Protein AF-A0A8X6VI13-F1 (afdb_monomer_lite)

InterPro domains:
  IPR036397 Ribonuclease H superfamily [G3DSA:3.30.420.10] (35-131)

Structure (mmCIF, N/CA/C/O backbone):
data_AF-A0A8X6VI13-F1
#
_entry.id   AF-A0A8X6VI13-F1
#
loop_
_atom_site.group_PDB
_atom_site.id
_atom_site.type_symbol
_atom_site.label_atom_id
_atom_site.label_alt_id
_atom_site.label_comp_id
_atom_site.label_asym_id
_atom_site.label_entity_id
_atom_site.label_seq_id
_atom_site.pdbx_PDB_ins_code
_atom_site.Cartn_x
_atom_site.Cartn_y
_atom_site.Cartn_z
_atom_site.occupancy
_atom_site.B_iso_or_equiv
_atom_site.auth_seq_id
_atom_site.auth_comp_id
_atom_site.auth_asym_id
_atom_site.auth_atom_id
_atom_site.pdbx_PDB_model_num
ATOM 1 N N . MET A 1 1 ? -21.522 15.494 9.125 1.00 58.16 1 MET A N 1
ATOM 2 C CA . MET A 1 1 ? -22.439 14.470 9.663 1.00 58.16 1 MET A CA 1
ATOM 3 C C . MET A 1 1 ? -22.492 14.695 11.163 1.00 58.16 1 MET A C 1
ATOM 5 O O . MET A 1 1 ? -21.426 14.778 11.763 1.00 58.16 1 MET A O 1
ATOM 9 N N . SER A 1 2 ? -23.674 14.964 11.710 1.00 63.34 2 SER A N 1
ATOM 10 C CA . SER A 1 2 ? -23.913 15.229 13.134 1.00 63.34 2 SER A CA 1
ATOM 11 C C . SER A 1 2 ? -24.147 13.909 13.883 1.00 63.34 2 SER A C 1
ATOM 13 O O . SER A 1 2 ? -24.653 12.975 13.262 1.00 63.34 2 SER A O 1
ATOM 15 N N . PRO A 1 3 ? -23.850 13.803 15.195 1.00 61.94 3 PRO A N 1
ATOM 16 C CA . PRO A 1 3 ? -24.200 12.627 16.001 1.00 61.94 3 PRO A CA 1
ATOM 17 C C . PRO A 1 3 ? -25.672 12.198 15.876 1.00 61.94 3 PRO A C 1
ATOM 19 O O . PRO A 1 3 ? -25.977 11.013 15.916 1.00 61.94 3 PRO A O 1
ATOM 22 N N . LYS A 1 4 ? -26.581 13.156 15.653 1.00 67.19 4 LYS A N 1
ATOM 23 C CA . LYS A 1 4 ? -28.024 12.921 15.456 1.00 67.19 4 LYS A CA 1
ATOM 24 C C . LYS A 1 4 ? -28.371 12.255 14.117 1.00 67.19 4 LYS A C 1
ATOM 26 O O . LYS A 1 4 ? -29.484 11.766 13.964 1.00 67.19 4 LYS A O 1
ATOM 31 N N . ASP A 1 5 ? -27.437 12.248 13.165 1.00 67.88 5 ASP A N 1
ATOM 32 C CA . ASP A 1 5 ? -27.605 11.651 11.834 1.00 67.88 5 ASP A CA 1
ATOM 33 C C . ASP A 1 5 ? -27.159 10.174 11.796 1.00 67.88 5 ASP A C 1
ATOM 35 O O . ASP A 1 5 ? -27.263 9.527 10.752 1.00 67.88 5 ASP A O 1
ATOM 39 N N . LEU A 1 6 ? -26.613 9.639 12.898 1.00 62.03 6 LEU A N 1
ATOM 40 C CA . LEU A 1 6 ? -26.171 8.247 12.986 1.00 62.03 6 LEU A CA 1
ATOM 41 C C . LEU A 1 6 ? -27.349 7.312 13.310 1.00 62.03 6 LEU A C 1
ATOM 43 O O . LEU A 1 6 ? -28.224 7.680 14.095 1.00 62.03 6 LEU A O 1
ATOM 47 N N . PRO A 1 7 ? -27.375 6.091 12.744 1.00 68.62 7 PRO A N 1
ATOM 48 C CA . PRO A 1 7 ? -28.322 5.070 13.171 1.00 68.62 7 PRO A CA 1
ATOM 49 C C . PRO A 1 7 ? -28.097 4.717 14.647 1.00 68.62 7 PRO A C 1
ATOM 51 O O . PRO A 1 7 ? -26.961 4.700 15.123 1.00 68.62 7 PRO A O 1
ATOM 54 N N . ASP A 1 8 ? -29.187 4.433 15.360 1.00 68.50 8 ASP A N 1
ATOM 55 C CA . ASP A 1 8 ? -29.140 4.038 16.766 1.00 68.50 8 ASP A CA 1
ATOM 56 C C . ASP A 1 8 ? -28.452 2.673 16.909 1.00 68.50 8 ASP A C 1
ATOM 58 O O . ASP A 1 8 ? -29.008 1.625 16.577 1.00 68.50 8 ASP A O 1
ATOM 62 N N . CYS A 1 9 ? -27.204 2.711 17.372 1.00 61.91 9 CYS A N 1
ATOM 63 C CA . CYS A 1 9 ? -26.345 1.546 17.561 1.00 61.91 9 CYS A CA 1
ATOM 64 C C . CYS A 1 9 ? -26.175 1.178 19.046 1.00 61.91 9 CYS A C 1
ATOM 66 O O . CYS A 1 9 ? -25.306 0.365 19.367 1.00 61.91 9 CYS A O 1
ATOM 68 N N . SER A 1 10 ? -27.008 1.727 19.941 1.00 65.06 10 SER A N 1
ATOM 69 C CA . SER A 1 10 ? -26.898 1.562 21.403 1.00 65.06 10 SER A CA 1
ATOM 70 C C . SER A 1 10 ? -26.949 0.099 21.866 1.00 65.06 10 SER A C 1
ATOM 72 O O . SER A 1 10 ? -26.461 -0.236 22.938 1.00 65.06 10 SER A O 1
ATOM 74 N N . LEU A 1 11 ? -27.525 -0.793 21.051 1.00 61.00 11 LEU A N 1
ATOM 75 C CA . LEU A 1 11 ? -27.609 -2.231 21.328 1.00 61.00 11 LEU A CA 1
ATOM 76 C C . LEU A 1 11 ? -26.318 -3.007 21.011 1.00 61.00 11 LEU A C 1
ATOM 78 O O . LEU A 1 11 ? -26.195 -4.161 21.413 1.00 61.00 11 LEU A O 1
ATOM 82 N N . LEU A 1 12 ? -25.386 -2.419 20.255 1.00 53.41 12 LEU A N 1
ATOM 83 C CA . LEU A 1 12 ? -24.192 -3.102 19.738 1.00 53.41 12 LEU A CA 1
ATOM 84 C C . LEU A 1 12 ? -22.881 -2.469 20.214 1.00 53.41 12 LEU A C 1
ATOM 86 O O . LEU A 1 12 ? -21.840 -3.123 20.166 1.00 53.41 12 LEU A O 1
ATOM 90 N N . TRP A 1 13 ? -22.911 -1.213 20.661 1.00 52.47 13 TRP A N 1
ATOM 91 C CA . TRP A 1 13 ? -21.729 -0.484 21.104 1.00 52.47 13 TRP A CA 1
ATOM 92 C C . TRP A 1 13 ? -22.141 0.721 21.958 1.00 52.47 13 TRP A C 1
ATOM 94 O O . TRP A 1 13 ? -22.866 1.587 21.479 1.00 52.47 13 TRP A O 1
ATOM 104 N N . GLU A 1 14 ? -21.658 0.809 23.200 1.00 58.59 14 GLU A N 1
ATOM 105 C CA . GLU A 1 14 ? -21.930 1.977 24.062 1.00 58.59 14 GLU A CA 1
ATOM 106 C C . GLU A 1 14 ? -21.002 3.172 23.791 1.00 58.59 14 GLU A C 1
ATOM 108 O O . GLU A 1 14 ? -21.253 4.271 24.276 1.00 58.59 14 GLU A O 1
ATOM 113 N N . GLY A 1 15 ? -19.971 2.992 22.958 1.00 62.72 15 GLY A N 1
ATOM 114 C CA . GLY A 1 15 ? -19.072 4.067 22.549 1.00 62.72 15 GLY A CA 1
ATOM 115 C C . GLY A 1 15 ? -18.240 4.671 23.692 1.00 62.72 15 GLY A C 1
ATOM 116 O O . GLY A 1 15 ? -18.525 4.517 24.877 1.00 62.72 15 GLY A O 1
ATOM 117 N N . PRO A 1 16 ? -17.162 5.393 23.371 1.00 63.03 16 PRO A N 1
ATOM 118 C CA . PRO A 1 16 ? -16.555 6.312 24.319 1.00 63.03 16 PRO A CA 1
ATOM 119 C C . PRO A 1 16 ? -17.552 7.417 24.700 1.00 63.03 16 PRO A C 1
ATOM 121 O O . PRO A 1 16 ? -18.161 8.028 23.825 1.00 63.03 16 PRO A O 1
ATOM 124 N N . GLN A 1 17 ? -17.654 7.747 25.990 1.00 62.03 17 GLN A N 1
ATOM 125 C CA . GLN A 1 17 ? -18.624 8.723 26.518 1.00 62.03 17 GLN A CA 1
ATOM 126 C C . GLN A 1 17 ? -18.517 10.129 25.884 1.00 62.03 17 GLN A C 1
ATOM 128 O O . GLN A 1 17 ? -19.474 10.900 25.908 1.00 62.03 17 GLN A O 1
ATOM 133 N N . TRP A 1 18 ? -17.370 10.451 25.276 1.00 62.94 18 TRP A N 1
ATOM 134 C CA . TRP A 1 18 ? -17.128 11.700 24.551 1.00 62.94 18 TRP A CA 1
ATOM 135 C C . TRP A 1 18 ? -17.764 11.753 23.148 1.00 62.94 18 TRP A C 1
ATOM 137 O O . TRP A 1 18 ? -17.848 12.832 22.576 1.00 62.94 18 TRP A O 1
ATOM 147 N N . LEU A 1 19 ? -18.240 10.639 22.575 1.00 58.25 19 LEU A N 1
ATOM 148 C CA . LEU A 1 19 ? -19.009 10.665 21.318 1.00 58.25 19 LEU A CA 1
ATOM 149 C C . LEU A 1 19 ? -20.460 11.134 21.523 1.00 58.25 19 LEU A C 1
ATOM 151 O O . LEU A 1 19 ? -21.088 11.613 20.580 1.00 58.25 19 LEU A O 1
ATOM 155 N N . SER A 1 20 ? -20.987 10.984 22.741 1.00 65.06 20 SER A N 1
ATOM 156 C CA . SER A 1 20 ? -22.384 11.280 23.084 1.00 65.06 20 SER A CA 1
ATOM 157 C C . SER A 1 20 ? -22.643 12.769 23.328 1.00 65.06 20 SER A C 1
ATOM 159 O O . SER A 1 20 ? -23.791 13.212 23.326 1.00 65.06 20 SER A O 1
ATOM 161 N N . THR A 1 21 ? -21.590 13.560 23.538 1.00 66.38 21 THR A N 1
ATOM 162 C CA . THR A 1 21 ? -21.660 15.013 23.699 1.00 66.38 21 THR A CA 1
ATOM 163 C C . THR A 1 21 ? -21.370 15.711 22.369 1.00 66.38 21 THR A C 1
ATOM 165 O O . THR A 1 21 ? -20.293 15.565 21.796 1.00 66.38 21 THR A O 1
ATOM 168 N N . GLU A 1 22 ? -22.316 16.530 21.884 1.00 63.38 22 GLU A N 1
ATOM 169 C CA . GLU A 1 22 ? -22.165 17.300 20.630 1.00 63.38 22 GLU A CA 1
ATOM 170 C C . GLU A 1 22 ? -20.886 18.157 20.600 1.00 63.38 22 GLU A C 1
ATOM 172 O O . GLU A 1 22 ? -20.321 18.404 19.537 1.00 63.38 22 GLU A O 1
ATOM 177 N N . GLU A 1 23 ? -20.410 18.590 21.766 1.00 66.12 23 GLU A N 1
ATOM 178 C CA . GLU A 1 23 ? -19.218 19.426 21.933 1.00 66.12 23 GLU A CA 1
ATOM 179 C C . GLU A 1 23 ? -17.901 18.675 21.708 1.00 66.12 23 GLU A C 1
ATOM 181 O O . GLU A 1 23 ? -16.914 19.289 21.295 1.00 66.12 23 GLU A O 1
ATOM 186 N N . ALA A 1 24 ? -17.890 17.367 21.978 1.00 61.72 24 ALA A N 1
ATOM 187 C CA . ALA A 1 24 ? -16.718 16.502 21.893 1.00 61.72 24 ALA A CA 1
ATOM 188 C C . ALA A 1 24 ? -16.669 15.688 20.591 1.00 61.72 24 ALA A C 1
ATOM 190 O O . ALA A 1 24 ? -15.644 15.070 20.290 1.00 61.72 24 ALA A O 1
ATOM 191 N N . TRP A 1 25 ? -17.721 15.761 19.766 1.00 59.31 25 TRP A N 1
ATOM 192 C CA . TRP A 1 25 ? -17.622 15.342 18.375 1.00 59.31 25 TRP A CA 1
ATOM 193 C C . TRP A 1 25 ? -16.458 16.096 17.722 1.00 59.31 25 TRP A C 1
ATOM 195 O O . TRP A 1 25 ? -16.396 17.327 17.844 1.00 59.31 25 TRP A O 1
ATOM 205 N N . PRO A 1 26 ? -15.526 15.411 17.030 1.00 57.00 26 PRO A N 1
ATOM 206 C CA . PRO A 1 26 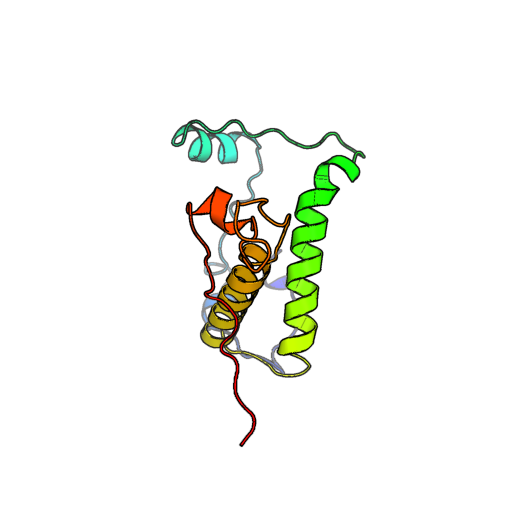? -14.461 16.095 16.326 1.00 57.00 26 PRO A CA 1
ATOM 207 C C . PRO A 1 26 ? -15.122 17.100 15.397 1.00 57.00 26 PRO A C 1
ATOM 209 O O . PRO A 1 26 ? -15.854 16.731 14.473 1.00 57.00 26 PRO A O 1
ATOM 212 N N . LYS A 1 27 ? -14.905 18.388 15.685 1.00 64.56 27 LYS A N 1
ATOM 213 C CA . LYS A 1 27 ? -15.317 19.480 14.814 1.00 64.56 27 LYS A CA 1
ATOM 214 C C . LYS A 1 27 ? -14.537 19.255 13.541 1.00 64.56 27 LYS A C 1
ATOM 216 O O . LYS A 1 27 ? -13.393 19.690 13.437 1.00 64.56 27 LYS A O 1
ATOM 221 N N . GLN A 1 28 ? -15.127 18.497 12.617 1.00 52.78 28 GLN A N 1
ATOM 222 C CA . GLN A 1 28 ? -14.584 18.329 11.290 1.00 52.78 28 GLN A CA 1
ATOM 223 C C . GLN A 1 28 ? -14.323 19.750 10.841 1.00 52.78 28 GLN A C 1
ATOM 225 O O . GLN A 1 28 ? -15.253 20.561 10.763 1.00 52.78 28 GLN A O 1
ATOM 230 N N . SER A 1 29 ? -13.052 20.078 10.622 1.00 49.66 29 SER A N 1
ATOM 231 C CA . SER A 1 29 ? -12.736 21.221 9.805 1.00 49.66 29 SER A CA 1
ATOM 232 C C . SER A 1 29 ? -13.396 20.878 8.483 1.00 49.66 29 SER A C 1
ATOM 234 O O . SER A 1 29 ? -12.905 20.091 7.681 1.00 49.66 29 SER A O 1
ATOM 236 N N . THR A 1 30 ? -14.615 21.377 8.290 1.00 47.16 30 THR A N 1
ATOM 237 C CA . THR A 1 30 ? -15.186 21.460 6.966 1.00 47.16 30 THR A CA 1
ATOM 238 C C . THR A 1 30 ? -14.186 22.336 6.252 1.00 47.16 30 THR A C 1
ATOM 240 O O . THR A 1 30 ? -14.166 23.549 6.463 1.00 47.16 30 THR A O 1
ATOM 243 N N . VAL A 1 31 ? -13.275 21.714 5.513 1.00 49.31 31 VAL A N 1
ATOM 244 C CA . VAL A 1 31 ? -12.388 22.402 4.596 1.00 49.31 31 VAL A CA 1
ATOM 245 C C . VAL A 1 31 ? -13.324 22.929 3.522 1.00 49.31 31 VAL A C 1
ATOM 247 O O . VAL A 1 31 ? -13.591 22.289 2.512 1.00 49.31 31 VAL A O 1
ATOM 250 N N . LYS A 1 32 ? -13.941 24.077 3.810 1.00 50.88 32 LYS A N 1
ATOM 251 C CA . LYS A 1 32 ? -14.926 24.714 2.935 1.00 50.88 32 LYS A CA 1
ATOM 252 C C . LYS A 1 32 ? -14.241 25.341 1.722 1.00 50.88 32 LYS A C 1
ATOM 254 O O . LYS A 1 32 ? -14.922 25.805 0.815 1.00 50.88 32 LYS A O 1
ATOM 259 N N . ASN A 1 33 ? -12.906 25.394 1.707 1.00 45.84 33 ASN A N 1
ATOM 260 C CA . ASN A 1 33 ? -12.142 26.148 0.730 1.00 45.84 33 ASN A CA 1
ATOM 261 C C . ASN A 1 33 ? -10.838 25.430 0.349 1.00 45.84 33 ASN A C 1
ATOM 263 O O . ASN A 1 33 ? -10.027 25.121 1.221 1.00 45.84 33 ASN A O 1
ATOM 267 N N . LYS A 1 34 ? -10.586 25.254 -0.961 1.00 52.41 34 LYS A N 1
ATOM 268 C CA . LYS A 1 34 ? -9.310 24.738 -1.518 1.00 52.41 34 LYS A CA 1
ATOM 269 C C . LYS A 1 34 ? -8.073 25.461 -0.950 1.00 52.41 34 LYS A C 1
ATOM 271 O O . LYS A 1 34 ? -6.992 24.887 -0.900 1.00 52.41 34 LYS A O 1
ATOM 276 N N . ARG A 1 35 ? -8.239 26.713 -0.501 1.00 50.22 35 ARG A N 1
ATOM 277 C CA . ARG A 1 35 ? -7.178 27.567 0.056 1.00 50.22 35 ARG A CA 1
ATOM 278 C C . ARG A 1 35 ? -6.609 27.080 1.392 1.00 50.22 35 ARG A C 1
ATOM 280 O O . ARG A 1 35 ? -5.456 27.379 1.669 1.00 50.22 35 ARG A O 1
ATOM 287 N N . ASP A 1 36 ? -7.376 26.355 2.207 1.00 54.19 36 ASP A N 1
ATOM 288 C CA . ASP A 1 36 ? -6.891 25.913 3.525 1.00 54.19 36 ASP A CA 1
ATOM 289 C C . ASP A 1 36 ? -6.017 24.651 3.445 1.00 54.19 36 ASP A C 1
ATOM 291 O O . ASP A 1 36 ? -5.091 24.523 4.237 1.00 54.19 36 ASP A O 1
ATOM 295 N N . ILE A 1 37 ? -6.217 23.793 2.433 1.00 55.34 37 ILE A N 1
ATOM 296 C CA . ILE A 1 37 ? -5.265 22.715 2.083 1.00 55.34 37 ILE A CA 1
ATOM 297 C C . ILE A 1 37 ? -3.957 23.337 1.590 1.00 55.34 37 ILE A C 1
ATOM 299 O O . ILE A 1 37 ? -2.873 22.911 1.970 1.00 55.34 37 ILE A O 1
ATOM 303 N N . GLY A 1 38 ? -4.063 24.403 0.790 1.00 53.44 38 GLY A N 1
ATOM 304 C CA . GLY A 1 38 ? -2.902 25.132 0.293 1.00 53.44 38 GLY A CA 1
ATOM 305 C C . GLY A 1 38 ? -1.988 25.644 1.407 1.00 53.44 38 GLY A C 1
ATOM 306 O O . GLY A 1 38 ? -0.784 25.633 1.224 1.00 53.44 38 GLY A O 1
ATOM 307 N N . LYS A 1 39 ? -2.515 26.043 2.574 1.00 52.22 39 LYS A N 1
ATOM 308 C CA . LYS A 1 39 ? -1.704 26.617 3.667 1.00 52.22 39 LYS A CA 1
ATOM 309 C C . LYS A 1 39 ? -0.781 25.615 4.362 1.00 52.22 39 LYS A C 1
ATOM 311 O O . LYS A 1 39 ? 0.324 25.998 4.721 1.00 52.22 39 LYS A O 1
ATOM 316 N N . SER A 1 40 ? -1.210 24.370 4.572 1.00 53.03 40 SER A N 1
ATOM 317 C CA . SER A 1 40 ? -0.349 23.327 5.155 1.00 53.03 40 SER A CA 1
ATOM 318 C C . SER A 1 40 ? 0.633 22.768 4.128 1.00 53.03 40 SER A C 1
ATOM 320 O O . SER A 1 40 ? 1.779 22.493 4.463 1.00 53.03 40 SER A O 1
ATOM 322 N N . VAL A 1 41 ? 0.200 22.664 2.870 1.00 52.62 41 VAL A N 1
ATOM 323 C CA . VAL A 1 41 ? 1.042 22.249 1.743 1.00 52.62 41 VAL A CA 1
ATOM 324 C C . VAL A 1 41 ? 2.069 23.336 1.386 1.00 52.62 41 VAL A C 1
ATOM 326 O O . VAL A 1 41 ? 3.180 23.014 1.020 1.00 52.62 41 VAL A O 1
ATOM 329 N N . LEU A 1 42 ? 1.789 24.625 1.591 1.00 52.47 42 LEU A N 1
ATOM 330 C CA . LEU A 1 42 ? 2.752 25.719 1.364 1.00 52.47 42 LEU A CA 1
ATOM 331 C C . LEU A 1 42 ? 4.022 25.632 2.232 1.00 52.47 42 LEU A C 1
ATOM 333 O O . LEU A 1 42 ? 5.042 26.195 1.849 1.00 52.47 42 LEU A O 1
ATOM 337 N N . TYR A 1 43 ? 3.980 24.945 3.380 1.00 55.97 43 TYR A N 1
ATOM 338 C CA . TYR A 1 43 ? 5.160 24.727 4.233 1.00 55.97 43 TYR A CA 1
ATOM 339 C C . TYR A 1 43 ? 6.120 23.660 3.690 1.00 55.97 43 TYR A C 1
ATOM 341 O O . TYR A 1 43 ? 7.269 23.597 4.118 1.00 55.97 43 TYR A O 1
ATOM 349 N N . ILE A 1 44 ? 5.650 22.817 2.773 1.00 63.59 44 ILE A N 1
ATOM 350 C CA . ILE A 1 44 ? 6.399 21.719 2.169 1.00 63.59 44 ILE A CA 1
ATOM 351 C C . ILE A 1 44 ? 6.197 21.910 0.672 1.00 63.59 44 ILE A C 1
ATOM 353 O O . ILE A 1 44 ? 5.157 21.492 0.208 1.00 63.59 44 ILE A O 1
ATOM 357 N N . GLU A 1 45 ? 7.094 22.591 -0.050 1.00 78.00 45 GLU A N 1
ATOM 358 C CA . GLU A 1 45 ? 6.965 23.027 -1.464 1.00 78.00 45 GLU A CA 1
ATOM 359 C C . GLU A 1 45 ? 6.384 21.970 -2.445 1.00 78.00 45 GLU A C 1
ATOM 361 O O . GLU A 1 45 ? 7.074 21.416 -3.296 1.00 78.00 45 GLU A O 1
ATOM 366 N N . ILE A 1 46 ? 5.091 21.677 -2.337 1.00 78.19 46 ILE A N 1
ATOM 367 C CA . ILE A 1 46 ? 4.390 20.590 -3.014 1.00 78.19 46 ILE A CA 1
ATOM 368 C C . ILE A 1 46 ? 3.274 21.232 -3.827 1.00 78.19 46 ILE A C 1
ATOM 370 O O . ILE A 1 46 ? 2.398 21.927 -3.311 1.00 78.19 46 ILE A O 1
ATOM 374 N N . GLU A 1 47 ? 3.277 20.972 -5.128 1.00 78.94 47 GLU A N 1
ATOM 375 C CA . GLU A 1 47 ? 2.221 21.426 -6.019 1.00 78.94 47 GLU A CA 1
ATOM 376 C C . GLU A 1 47 ? 1.049 20.431 -6.002 1.00 78.94 47 GLU A C 1
ATOM 378 O O . GLU A 1 47 ? 1.166 19.289 -6.445 1.00 78.94 47 GLU A O 1
ATOM 383 N N . CYS A 1 48 ? -0.113 20.850 -5.495 1.00 77.00 48 CYS A N 1
ATOM 384 C CA . CYS A 1 48 ? -1.327 20.033 -5.542 1.00 77.00 48 CYS A CA 1
ATOM 385 C C . CYS A 1 48 ? -2.150 20.328 -6.799 1.00 77.00 48 CYS A C 1
ATOM 387 O O . CYS A 1 48 ? -2.777 21.384 -6.913 1.00 77.00 48 CYS A O 1
ATOM 389 N N . GLN A 1 49 ? -2.243 19.345 -7.694 1.00 81.69 49 GLN A N 1
ATOM 390 C CA . GLN A 1 49 ? -3.109 19.394 -8.871 1.00 81.69 49 GLN A CA 1
ATOM 391 C C . GLN A 1 49 ? -4.328 18.478 -8.695 1.00 81.69 49 GLN A C 1
ATOM 393 O O . GLN A 1 49 ? -4.241 17.397 -8.116 1.00 81.69 49 GLN A O 1
ATOM 398 N N . THR A 1 50 ? -5.494 18.913 -9.179 1.00 85.81 50 THR A N 1
ATOM 399 C CA . THR A 1 50 ? -6.727 18.109 -9.135 1.00 85.81 50 THR A CA 1
ATOM 400 C C . THR A 1 50 ? -6.973 17.415 -10.463 1.00 85.81 50 THR A C 1
ATOM 402 O O . THR A 1 50 ? -6.773 18.030 -11.509 1.00 85.81 50 THR A O 1
ATOM 405 N N . ILE A 1 51 ? -7.502 16.189 -10.427 1.00 86.62 51 ILE A N 1
ATOM 406 C CA . ILE A 1 51 ? -7.940 15.504 -11.647 1.00 86.62 51 ILE A CA 1
ATOM 407 C C . ILE A 1 51 ? -9.025 16.298 -12.385 1.00 86.62 51 ILE A C 1
ATOM 409 O O . ILE A 1 51 ? -9.878 16.916 -11.734 1.00 86.62 51 ILE A O 1
ATOM 413 N N . PRO A 1 52 ? -9.030 16.276 -13.730 1.00 90.12 52 PRO A N 1
ATOM 414 C CA . PRO A 1 52 ? -10.109 16.869 -14.502 1.00 90.12 52 PRO A CA 1
ATOM 415 C C . PRO A 1 52 ? -11.464 16.231 -14.146 1.00 90.12 52 PRO A C 1
ATOM 417 O O . PRO A 1 52 ? -11.534 15.019 -13.906 1.00 90.12 52 PRO A O 1
ATOM 420 N N . PRO A 1 53 ? -12.556 17.017 -14.118 1.00 87.81 53 PRO A N 1
ATOM 421 C CA . PRO A 1 53 ? -13.885 16.471 -13.879 1.00 87.81 53 PRO A CA 1
ATOM 422 C C . PRO A 1 53 ? -14.235 15.445 -14.961 1.00 87.81 53 PRO A C 1
ATOM 424 O O . PRO A 1 53 ? -13.889 15.628 -16.125 1.00 87.81 53 PRO A O 1
ATOM 427 N N . LEU A 1 54 ? -14.947 14.382 -14.571 1.00 84.56 54 LEU A N 1
ATOM 428 C CA . LEU A 1 54 ? -15.389 13.301 -15.467 1.00 84.56 54 LEU A CA 1
ATOM 429 C C . LEU A 1 54 ? -14.251 12.499 -16.130 1.00 84.56 54 LEU A C 1
ATOM 431 O O . LEU A 1 54 ? -14.501 11.761 -17.080 1.00 84.56 54 LEU A O 1
ATOM 435 N N . SER A 1 55 ? -13.029 12.574 -15.595 1.00 88.81 55 SER A N 1
ATOM 436 C CA . SER A 1 55 ? -11.867 11.835 -16.103 1.00 88.81 55 SER A CA 1
ATOM 437 C C . SER A 1 55 ? -11.369 10.777 -15.104 1.00 88.81 55 SER A C 1
ATOM 439 O O . SER A 1 55 ? -10.256 10.895 -14.592 1.00 88.81 55 SER A O 1
ATOM 441 N N . PRO A 1 56 ? -12.153 9.715 -14.821 1.00 82.06 56 PRO A N 1
ATOM 442 C CA . PRO A 1 56 ? -11.811 8.704 -13.810 1.00 82.06 56 PRO A CA 1
ATOM 443 C C . PRO A 1 56 ? -10.514 7.946 -14.127 1.00 82.06 56 PRO A C 1
ATOM 445 O O . PRO A 1 56 ? -9.809 7.504 -13.228 1.00 82.06 56 PRO A O 1
ATOM 448 N N . HIS A 1 57 ? -10.139 7.853 -15.405 1.00 85.81 57 HIS A N 1
ATOM 449 C CA . HIS A 1 57 ? -8.902 7.198 -15.830 1.00 85.81 57 HIS A CA 1
ATOM 450 C C . HIS A 1 57 ? -7.632 7.878 -15.291 1.00 85.81 57 HIS A C 1
ATOM 452 O O . HIS A 1 57 ? -6.633 7.189 -15.094 1.00 85.81 57 HIS A O 1
ATOM 458 N N . PHE A 1 58 ? -7.671 9.185 -14.980 1.00 86.25 58 PHE A N 1
ATOM 459 C CA . PHE A 1 58 ? -6.548 9.876 -14.329 1.00 86.25 58 PHE A CA 1
ATOM 460 C C . PHE A 1 58 ? -6.256 9.314 -12.933 1.00 86.25 58 PHE A C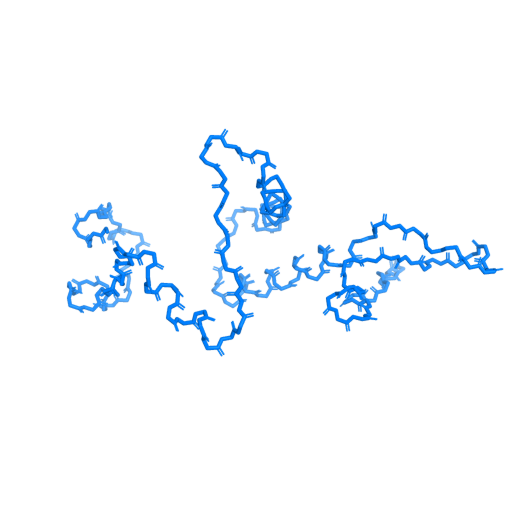 1
ATOM 462 O O . PHE A 1 58 ? -5.153 9.503 -12.433 1.00 86.25 58 PHE A O 1
ATOM 469 N N . GLY A 1 59 ? -7.220 8.607 -12.330 1.00 90.56 59 GLY A N 1
ATOM 470 C CA . GLY A 1 59 ? -7.085 7.963 -11.032 1.00 90.56 59 GLY A CA 1
ATOM 471 C C . GLY A 1 59 ? -6.852 6.472 -11.009 1.00 90.56 59 GLY A C 1
ATOM 472 O O . GLY A 1 59 ? -6.747 5.891 -9.929 1.00 90.56 59 GLY A O 1
ATOM 473 N N . GLY A 1 60 ? -6.711 5.846 -12.176 1.00 91.81 60 GLY A N 1
ATOM 474 C CA . GLY A 1 60 ? -6.640 4.392 -12.263 1.00 91.81 60 GLY A CA 1
ATOM 475 C C . GLY A 1 60 ? -5.529 3.781 -11.404 1.00 91.81 60 GLY A C 1
ATOM 476 O O . GLY A 1 60 ? -5.752 2.762 -10.757 1.00 91.81 60 GLY A O 1
ATOM 477 N N . LEU A 1 61 ? -4.350 4.412 -11.335 1.00 87.56 61 LEU A N 1
ATOM 478 C CA . LEU A 1 61 ? -3.214 3.874 -10.577 1.00 87.56 61 LEU A CA 1
ATOM 479 C C . LEU A 1 61 ? -3.490 3.788 -9.068 1.00 87.56 61 LEU A C 1
ATOM 481 O O . LEU A 1 61 ? -3.316 2.718 -8.480 1.00 87.56 61 LEU A O 1
ATOM 485 N N . TRP A 1 62 ? -3.963 4.866 -8.431 1.00 88.00 62 TRP A N 1
ATOM 486 C CA . TRP A 1 62 ? -4.268 4.816 -6.995 1.00 88.00 62 TRP A CA 1
ATOM 487 C C . TRP A 1 62 ? -5.504 3.967 -6.702 1.00 88.00 62 TRP A C 1
ATOM 489 O O . TRP A 1 62 ? -5.547 3.286 -5.680 1.00 88.00 62 TRP A O 1
ATOM 499 N N . GLU A 1 63 ? -6.493 3.938 -7.599 1.00 92.75 63 GLU A N 1
ATOM 500 C CA . GLU A 1 63 ? -7.662 3.068 -7.459 1.00 92.75 63 GLU A CA 1
ATOM 501 C C . GLU A 1 63 ? -7.274 1.584 -7.499 1.00 92.75 63 GLU A C 1
ATOM 503 O O . GLU A 1 63 ? -7.782 0.785 -6.706 1.00 92.75 63 GLU A O 1
ATOM 508 N N . VAL A 1 64 ? -6.325 1.207 -8.362 1.00 92.50 64 VAL A N 1
ATOM 509 C CA . VAL A 1 64 ? -5.746 -0.145 -8.397 1.00 92.50 64 VAL A CA 1
ATOM 510 C C . VAL A 1 64 ? -4.972 -0.451 -7.111 1.00 92.50 64 VAL A C 1
ATOM 512 O O . VAL A 1 64 ? -5.087 -1.565 -6.586 1.00 92.50 64 VAL A O 1
ATOM 515 N N . GLY A 1 65 ? -4.253 0.526 -6.553 1.00 91.94 65 GLY A N 1
ATOM 516 C CA . GLY A 1 65 ? -3.617 0.405 -5.237 1.00 91.94 65 GLY A CA 1
ATOM 517 C C . GLY A 1 65 ? -4.638 0.109 -4.132 1.00 91.94 65 GLY A C 1
ATOM 518 O O . GLY A 1 65 ? -4.535 -0.902 -3.435 1.00 91.94 65 GLY A O 1
ATOM 519 N N . VAL A 1 66 ? -5.705 0.911 -4.049 1.00 94.62 66 VAL A N 1
ATOM 520 C CA . VAL A 1 66 ? -6.809 0.718 -3.090 1.00 94.62 66 VAL A CA 1
ATOM 521 C C . VAL A 1 66 ? -7.478 -0.647 -3.274 1.00 94.62 66 VAL A C 1
ATOM 523 O O . VAL A 1 66 ? -7.796 -1.327 -2.294 1.00 94.62 66 VAL A O 1
ATOM 526 N N . LYS A 1 67 ? -7.690 -1.080 -4.522 1.00 96.25 67 LYS A N 1
ATOM 527 C CA . LYS A 1 67 ? -8.239 -2.405 -4.837 1.00 96.25 67 LYS A CA 1
ATOM 528 C C . LYS A 1 67 ? -7.341 -3.529 -4.311 1.00 96.25 67 LYS A C 1
ATOM 530 O O . LYS A 1 67 ? -7.867 -4.496 -3.761 1.00 96.25 67 LYS A O 1
ATOM 535 N N . SER A 1 68 ? -6.023 -3.393 -4.441 1.00 95.00 68 SER A N 1
ATOM 536 C CA . SER A 1 68 ? -5.044 -4.395 -3.997 1.00 95.00 68 SER A CA 1
ATOM 537 C C . SER A 1 68 ? -5.009 -4.527 -2.471 1.00 95.00 68 SER A C 1
ATOM 539 O O . SER A 1 68 ? -5.108 -5.637 -1.952 1.00 95.00 68 SER A O 1
ATOM 541 N N . VAL A 1 69 ? -5.000 -3.408 -1.738 1.00 95.75 69 VAL A N 1
ATOM 542 C CA . VAL A 1 69 ? -5.082 -3.417 -0.264 1.00 95.75 69 VAL A CA 1
ATOM 543 C C . VAL A 1 69 ? -6.370 -4.097 0.207 1.00 95.75 69 VAL A C 1
ATOM 545 O O . VAL A 1 69 ? -6.340 -5.020 1.022 1.00 95.75 69 VAL A O 1
ATOM 548 N N . LYS A 1 70 ? -7.520 -3.702 -0.359 1.00 95.31 70 LYS A N 1
ATOM 549 C CA . LYS A 1 70 ? -8.825 -4.297 -0.020 1.00 95.31 70 LYS A CA 1
ATOM 550 C C . LYS A 1 70 ? -8.883 -5.791 -0.326 1.00 95.31 70 LYS A C 1
ATOM 552 O O . LYS A 1 70 ? -9.547 -6.531 0.397 1.00 95.31 70 LYS A O 1
ATOM 557 N N . PHE A 1 71 ? -8.227 -6.232 -1.398 1.00 95.50 71 PHE A N 1
ATOM 558 C CA . PHE A 1 71 ? -8.154 -7.643 -1.756 1.00 95.50 71 PHE A CA 1
ATOM 559 C C . PHE A 1 71 ? -7.449 -8.462 -0.668 1.00 95.50 71 PHE A C 1
ATOM 561 O O . PHE A 1 71 ? -8.003 -9.470 -0.229 1.00 95.50 71 PHE A O 1
ATOM 568 N N . HIS A 1 72 ? -6.286 -8.015 -0.188 1.00 94.56 72 HIS A N 1
ATOM 569 C CA . HIS A 1 72 ? -5.571 -8.707 0.886 1.00 94.56 72 HIS A CA 1
ATOM 570 C C . HIS A 1 72 ? -6.331 -8.655 2.213 1.00 94.56 72 HIS A C 1
ATOM 572 O O . HIS A 1 72 ? -6.523 -9.699 2.832 1.00 94.56 72 HIS A O 1
ATOM 578 N N . LEU A 1 73 ? -6.866 -7.488 2.593 1.00 95.12 73 LEU A N 1
ATOM 579 C CA . LEU A 1 73 ? -7.662 -7.340 3.816 1.00 95.12 73 LEU A CA 1
ATOM 580 C C . LEU A 1 73 ? -8.826 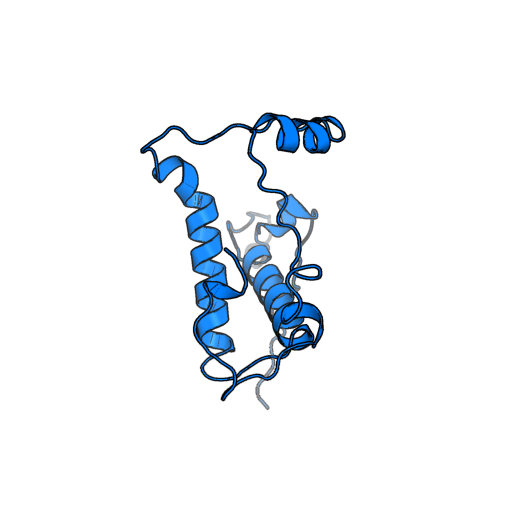-8.334 3.870 1.00 95.12 73 LEU A C 1
ATOM 582 O O . LEU A 1 73 ? -8.969 -9.062 4.846 1.00 95.12 73 LEU A O 1
ATOM 586 N N . LYS A 1 74 ? -9.625 -8.430 2.800 1.00 94.25 74 LYS A N 1
ATOM 587 C CA . LYS A 1 74 ? -10.772 -9.354 2.756 1.00 94.25 74 LYS A CA 1
ATOM 588 C C . LYS A 1 74 ? -10.372 -10.819 2.936 1.00 94.25 74 LYS A C 1
ATOM 590 O O . LYS A 1 74 ? -11.148 -11.589 3.489 1.00 94.25 74 LYS A O 1
ATOM 595 N N . ARG A 1 75 ? -9.193 -11.209 2.445 1.00 93.50 75 ARG A N 1
ATOM 596 C CA . ARG A 1 75 ? -8.702 -12.591 2.533 1.00 93.50 75 ARG A CA 1
ATOM 597 C C . ARG A 1 75 ? -8.144 -12.929 3.907 1.00 93.50 75 ARG A C 1
ATOM 599 O O . ARG A 1 75 ? -8.303 -14.064 4.332 1.00 93.50 75 ARG A O 1
ATOM 606 N N . VAL A 1 76 ? -7.478 -11.973 4.553 1.00 92.31 76 VAL A N 1
ATOM 607 C CA . VAL A 1 76 ? -6.827 -12.203 5.847 1.00 92.31 76 VAL A CA 1
ATOM 608 C C . VAL A 1 76 ? -7.808 -12.029 7.006 1.00 92.31 76 VAL A C 1
ATOM 610 O O . VAL A 1 76 ? -7.828 -12.863 7.900 1.00 92.31 76 VAL A O 1
ATOM 613 N N . VAL A 1 77 ? -8.657 -10.995 6.973 1.00 93.69 77 VAL A N 1
ATOM 614 C CA . VAL A 1 77 ? -9.624 -10.717 8.053 1.00 93.69 77 VAL A CA 1
ATOM 615 C C . VAL A 1 77 ? -10.788 -11.713 8.041 1.00 93.69 77 VAL A C 1
ATOM 617 O O . VAL A 1 77 ? -11.230 -12.185 9.084 1.00 93.69 77 VAL A O 1
ATOM 620 N N . GLY A 1 78 ? -11.314 -12.062 6.863 1.00 90.06 78 GLY A N 1
ATOM 621 C CA . GLY A 1 78 ? -12.486 -12.934 6.771 1.00 90.06 78 GLY A CA 1
ATOM 622 C C . GLY A 1 78 ? -13.694 -12.355 7.523 1.00 90.06 78 GLY A C 1
ATOM 623 O O . GLY A 1 78 ? -14.234 -11.327 7.120 1.00 90.06 78 GLY A O 1
ATOM 624 N N . SER A 1 79 ? -14.125 -13.029 8.594 1.00 88.69 79 SER A N 1
ATOM 625 C CA . SER A 1 79 ? -15.263 -12.623 9.442 1.00 88.69 79 SER A CA 1
ATOM 626 C C . SER A 1 79 ? -14.858 -12.213 10.863 1.00 88.69 79 SER A C 1
ATOM 628 O O . SER A 1 79 ? -15.728 -12.085 11.722 1.00 88.69 79 SER A O 1
ATOM 630 N N . THR A 1 80 ? -13.562 -12.042 11.138 1.00 90.19 80 THR A N 1
ATOM 631 C CA . THR A 1 80 ? -13.083 -11.642 12.466 1.00 90.19 80 THR A CA 1
ATOM 632 C C . THR A 1 80 ? -13.156 -10.127 12.648 1.00 90.19 80 THR A C 1
ATOM 634 O O . THR A 1 80 ? -13.004 -9.357 11.699 1.00 90.19 80 THR A O 1
ATOM 637 N N . ASN A 1 81 ? -13.392 -9.692 13.886 1.00 91.50 81 ASN A N 1
ATOM 638 C CA . ASN A 1 81 ? -13.213 -8.297 14.273 1.00 91.50 81 ASN A CA 1
ATOM 639 C C . ASN A 1 81 ? -11.800 -8.146 14.828 1.00 91.50 81 ASN A C 1
ATOM 641 O O . ASN A 1 81 ? -11.417 -8.909 15.710 1.00 91.50 81 ASN A O 1
ATOM 645 N N . LEU A 1 82 ? -11.052 -7.182 14.301 1.00 91.50 82 LEU A N 1
ATOM 646 C CA . LEU A 1 82 ? -9.697 -6.876 14.747 1.00 91.50 82 LEU A CA 1
ATOM 647 C C . LEU A 1 82 ? -9.724 -5.692 15.712 1.00 91.50 82 LEU A C 1
ATOM 649 O O . LEU A 1 82 ? -10.515 -4.759 15.524 1.00 91.50 82 LEU A O 1
ATOM 653 N N . THR A 1 83 ? -8.840 -5.696 16.707 1.00 95.25 83 THR A N 1
ATOM 654 C CA . THR A 1 83 ? -8.535 -4.475 17.460 1.00 95.25 83 THR A CA 1
ATOM 655 C C . THR A 1 83 ? -7.817 -3.465 16.564 1.00 95.25 83 THR A C 1
ATOM 657 O O . THR A 1 83 ? -7.405 -3.763 15.438 1.00 95.25 83 THR A O 1
ATOM 660 N N . PHE A 1 84 ? -7.660 -2.237 17.057 1.00 94.12 84 PHE A N 1
ATOM 661 C CA . PHE A 1 84 ? -6.924 -1.212 16.326 1.00 94.12 84 PHE A CA 1
ATOM 662 C C . PHE A 1 84 ? -5.474 -1.638 16.055 1.00 94.12 84 PHE A C 1
ATOM 664 O O . PHE A 1 84 ? -4.991 -1.490 14.934 1.00 94.12 84 PHE A O 1
ATOM 671 N N . GLU A 1 85 ? -4.800 -2.195 17.062 1.00 95.62 85 GLU A N 1
ATOM 672 C CA . GLU A 1 85 ? -3.414 -2.645 16.960 1.00 95.62 85 GLU A CA 1
ATOM 673 C C . GLU A 1 85 ? -3.279 -3.781 15.943 1.00 95.62 85 GLU A C 1
ATOM 675 O O . GLU A 1 85 ? -2.421 -3.721 15.066 1.00 95.62 85 GLU A O 1
ATOM 680 N N . GLU A 1 86 ? -4.173 -4.772 16.000 1.00 92.38 86 GLU A N 1
ATOM 681 C CA . GLU A 1 86 ? -4.187 -5.899 15.064 1.00 92.38 86 GLU A CA 1
ATOM 682 C C . GLU A 1 86 ? -4.426 -5.436 13.622 1.00 92.38 86 GLU A C 1
ATOM 684 O O . GLU A 1 86 ? -3.747 -5.879 12.692 1.00 92.38 86 GLU A O 1
ATOM 689 N N . PHE A 1 87 ? -5.367 -4.509 13.426 1.00 94.50 87 PHE A N 1
ATOM 690 C CA . PHE A 1 87 ? -5.645 -3.943 12.112 1.00 94.50 87 PHE A CA 1
ATOM 691 C C . PHE A 1 87 ? -4.462 -3.133 11.571 1.00 94.50 87 PHE A C 1
ATOM 693 O O . PHE A 1 87 ? -4.123 -3.256 10.392 1.00 94.50 87 PHE A O 1
ATOM 700 N N . TYR A 1 88 ? -3.812 -2.334 12.420 1.00 94.25 88 TYR A N 1
ATOM 701 C CA . TYR A 1 88 ? -2.635 -1.556 12.042 1.00 94.25 88 TYR A CA 1
ATOM 702 C C . TYR A 1 88 ? -1.473 -2.466 11.636 1.00 94.25 88 TYR A C 1
ATOM 704 O O . TYR A 1 88 ? -0.915 -2.298 10.553 1.00 94.25 88 TYR A O 1
ATOM 712 N N . THR A 1 89 ? -1.163 -3.486 12.443 1.00 94.19 89 THR A N 1
ATOM 713 C CA . THR A 1 89 ? -0.128 -4.472 12.113 1.00 94.19 89 THR A CA 1
ATOM 714 C C . THR A 1 89 ? -0.428 -5.180 10.795 1.00 94.19 89 THR A C 1
ATOM 716 O O . THR A 1 89 ? 0.461 -5.310 9.952 1.00 94.19 89 THR A O 1
ATOM 719 N N . LEU A 1 90 ? -1.681 -5.587 10.571 1.00 94.19 90 LEU A N 1
ATOM 720 C CA . LEU A 1 90 ? -2.084 -6.210 9.314 1.00 94.19 90 LEU A CA 1
ATOM 721 C C . LEU A 1 90 ? -1.894 -5.267 8.118 1.00 94.19 90 LEU A C 1
ATOM 723 O O . LEU A 1 90 ? -1.413 -5.693 7.069 1.00 94.19 90 LEU A O 1
ATOM 727 N N . LEU A 1 91 ? -2.253 -3.989 8.252 1.00 95.06 91 LEU A N 1
ATOM 728 C CA . LEU A 1 91 ? -2.033 -3.007 7.192 1.00 95.06 91 LEU A CA 1
ATOM 729 C C . LEU A 1 91 ? -0.548 -2.845 6.862 1.00 95.06 91 LEU A C 1
ATOM 731 O O . LEU A 1 91 ? -0.210 -2.854 5.681 1.00 95.06 91 LEU A O 1
ATOM 735 N N . THR A 1 92 ? 0.327 -2.773 7.867 1.00 93.69 92 THR A N 1
ATOM 736 C CA . THR A 1 92 ? 1.783 -2.711 7.657 1.00 93.69 92 THR A CA 1
ATOM 737 C C . THR A 1 92 ? 2.305 -3.957 6.936 1.00 93.69 92 THR A C 1
ATOM 739 O O . THR A 1 92 ? 3.134 -3.856 6.034 1.00 93.69 92 THR A O 1
ATOM 742 N N . GLN A 1 93 ? 1.790 -5.144 7.265 1.00 93.75 93 GLN A N 1
ATOM 743 C CA . GLN A 1 93 ? 2.151 -6.377 6.556 1.00 93.75 93 GLN A CA 1
ATOM 744 C C . GLN A 1 93 ? 1.682 -6.361 5.096 1.00 93.75 93 GLN A C 1
ATOM 746 O O . GLN A 1 93 ? 2.425 -6.751 4.197 1.00 93.75 93 GLN A O 1
ATOM 751 N N . ILE A 1 94 ? 0.457 -5.893 4.839 1.00 94.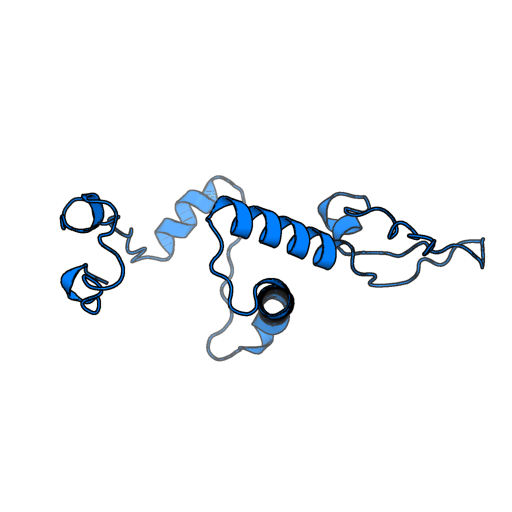19 94 ILE A N 1
ATOM 752 C CA . ILE A 1 94 ? -0.074 -5.765 3.476 1.00 94.19 94 ILE A CA 1
AT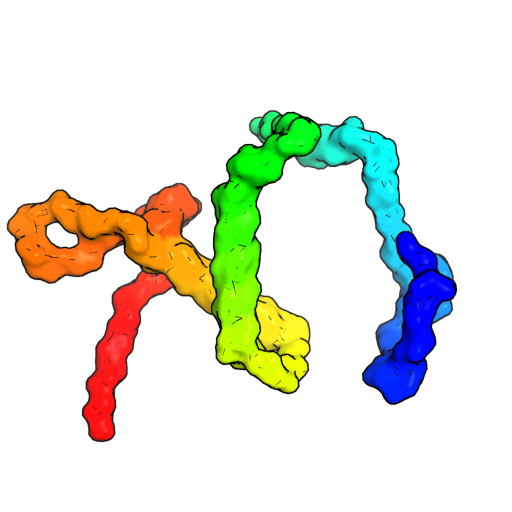OM 753 C C . ILE A 1 94 ? 0.742 -4.749 2.675 1.00 94.19 94 ILE A C 1
ATOM 755 O O . ILE A 1 94 ? 1.060 -5.010 1.518 1.00 94.19 94 ILE A O 1
ATOM 759 N N . GLU A 1 95 ? 1.098 -3.614 3.273 1.00 92.81 95 GLU A N 1
ATOM 760 C CA . GLU A 1 95 ? 1.974 -2.613 2.665 1.00 92.81 95 GLU A CA 1
ATOM 761 C C . GLU A 1 95 ? 3.320 -3.223 2.263 1.00 92.81 95 GLU A C 1
ATOM 763 O O . GLU A 1 95 ? 3.721 -3.094 1.105 1.00 92.81 95 GLU A O 1
ATOM 768 N N . ALA A 1 96 ? 3.976 -3.944 3.177 1.00 91.12 96 ALA A N 1
ATOM 769 C CA . ALA A 1 96 ? 5.238 -4.622 2.899 1.00 91.12 96 ALA A CA 1
ATOM 770 C C . ALA A 1 96 ? 5.106 -5.599 1.717 1.00 91.12 96 ALA A C 1
ATOM 772 O O . ALA A 1 96 ? 5.906 -5.556 0.786 1.00 91.12 96 ALA A O 1
ATOM 773 N N . VAL A 1 97 ? 4.044 -6.414 1.682 1.00 91.88 97 VAL A N 1
ATOM 774 C CA . VAL A 1 97 ? 3.786 -7.347 0.571 1.00 91.88 97 VAL A CA 1
ATOM 775 C C . VAL A 1 97 ? 3.579 -6.618 -0.758 1.00 91.88 97 VAL A C 1
ATOM 777 O O . VAL A 1 97 ? 4.105 -7.047 -1.787 1.00 91.88 97 VAL A O 1
ATOM 780 N N . LEU A 1 98 ? 2.808 -5.528 -0.768 1.00 92.44 98 LEU A N 1
ATOM 781 C CA . LEU A 1 98 ? 2.551 -4.769 -1.992 1.00 92.44 98 LEU A CA 1
ATOM 782 C C . LEU A 1 98 ? 3.818 -4.080 -2.509 1.00 92.44 98 LEU A C 1
ATOM 784 O O . LEU A 1 98 ? 4.047 -4.088 -3.718 1.00 92.44 98 LEU A O 1
ATOM 788 N N . ASN A 1 99 ? 4.648 -3.541 -1.615 1.00 91.81 99 ASN A N 1
ATOM 789 C CA . ASN A 1 99 ? 5.885 -2.848 -1.976 1.00 91.81 99 ASN A CA 1
ATOM 790 C C . ASN A 1 99 ? 7.012 -3.801 -2.403 1.00 91.81 99 ASN A C 1
ATOM 792 O O . ASN A 1 99 ? 7.829 -3.431 -3.248 1.00 91.81 99 ASN A O 1
ATOM 796 N N . SER A 1 100 ? 7.019 -5.034 -1.892 1.00 89.81 100 SER A N 1
ATOM 797 C CA . SER A 1 100 ? 7.987 -6.081 -2.253 1.00 89.81 100 SER A CA 1
ATOM 798 C C . SER A 1 100 ? 7.582 -6.889 -3.492 1.00 89.81 100 SER A C 1
ATOM 800 O O . SER A 1 100 ? 8.306 -7.784 -3.923 1.00 89.81 100 SER A O 1
ATOM 802 N N . ARG A 1 101 ? 6.423 -6.602 -4.099 1.00 88.38 101 ARG A N 1
ATOM 803 C CA . ARG A 1 101 ? 5.960 -7.322 -5.288 1.00 88.38 101 ARG A CA 1
ATOM 804 C C . ARG A 1 101 ? 6.907 -7.070 -6.483 1.00 88.38 101 ARG A C 1
ATOM 806 O O . ARG A 1 101 ? 7.112 -5.910 -6.845 1.00 88.38 101 ARG A O 1
ATOM 813 N N . PRO A 1 102 ? 7.412 -8.124 -7.156 1.00 89.88 102 PRO A N 1
ATOM 814 C CA . PRO A 1 102 ? 8.272 -7.979 -8.331 1.00 89.88 102 PRO A CA 1
ATOM 815 C C . PRO A 1 102 ? 7.570 -7.241 -9.476 1.00 89.88 102 PRO A C 1
ATOM 817 O O . PRO A 1 102 ? 6.467 -7.619 -9.883 1.00 89.88 102 PRO A O 1
ATOM 820 N N . LEU A 1 103 ? 8.222 -6.209 -10.012 1.00 89.69 103 LEU A N 1
ATOM 821 C CA . LEU A 1 103 ? 7.796 -5.478 -11.206 1.00 89.69 103 LEU A CA 1
ATOM 822 C C . LEU A 1 103 ? 8.486 -6.038 -12.449 1.00 89.69 103 LEU A C 1
ATOM 824 O O . LEU A 1 103 ? 7.827 -6.339 -13.442 1.00 89.69 103 LEU A O 1
ATOM 828 N N . VAL A 1 104 ? 9.814 -6.173 -12.390 1.00 89.19 104 VAL A N 1
ATOM 829 C CA . VAL A 1 104 ? 10.662 -6.606 -13.509 1.00 89.19 104 VAL A CA 1
ATOM 830 C C . VAL A 1 104 ? 11.848 -7.397 -12.960 1.00 89.19 104 VAL A C 1
ATOM 832 O O . VAL A 1 104 ? 12.418 -7.019 -11.943 1.00 89.19 104 VAL A O 1
ATOM 835 N N . ARG A 1 105 ? 12.241 -8.487 -13.626 1.00 86.88 105 ARG A N 1
ATOM 836 C CA . ARG A 1 105 ? 13.499 -9.187 -13.321 1.00 86.88 105 ARG A CA 1
ATOM 837 C C . ARG A 1 105 ? 14.679 -8.318 -13.755 1.00 86.88 105 ARG A C 1
ATOM 839 O O . ARG A 1 105 ? 14.690 -7.842 -14.890 1.00 86.88 105 ARG A O 1
ATOM 846 N N . LEU A 1 106 ? 15.669 -8.145 -12.886 1.00 84.12 106 LEU A N 1
ATOM 847 C CA . LEU A 1 106 ? 16.912 -7.484 -13.264 1.00 84.12 106 LEU A CA 1
ATOM 848 C C . LEU A 1 106 ? 17.766 -8.454 -14.083 1.00 84.12 106 LEU A C 1
ATOM 850 O O . LEU A 1 106 ? 17.910 -9.619 -13.730 1.00 84.12 106 LEU A O 1
ATOM 854 N N . VAL A 1 107 ? 18.282 -7.982 -15.217 1.00 78.75 107 VAL A N 1
ATOM 855 C CA . VAL A 1 107 ? 19.223 -8.760 -16.026 1.00 78.75 107 VAL A CA 1
ATOM 856 C C . VAL A 1 107 ? 20.614 -8.485 -15.482 1.00 78.75 107 VAL A C 1
ATOM 858 O O . VAL A 1 107 ? 21.105 -7.361 -15.595 1.00 78.75 107 VAL A O 1
ATOM 861 N N . ASP A 1 1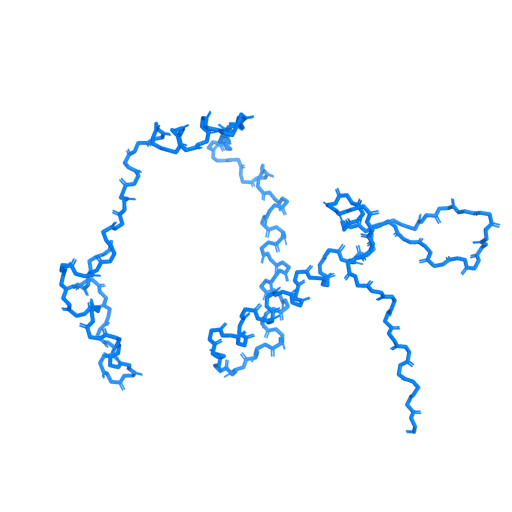08 ? 21.238 -9.498 -14.899 1.00 76.00 108 ASP A N 1
ATOM 862 C CA . ASP A 1 108 ? 22.640 -9.474 -14.502 1.00 76.00 108 ASP A CA 1
ATOM 863 C C . ASP A 1 108 ? 23.413 -10.619 -15.181 1.00 76.00 108 ASP A C 1
ATOM 865 O O . ASP A 1 108 ? 22.895 -11.331 -16.045 1.00 76.00 108 ASP A O 1
ATOM 869 N N . ASN A 1 109 ? 24.707 -10.724 -14.873 1.00 78.06 109 ASN A N 1
ATOM 870 C CA . ASN A 1 109 ? 25.588 -11.724 -15.481 1.00 78.06 109 ASN A CA 1
ATOM 871 C C . ASN A 1 109 ? 25.354 -13.141 -14.927 1.00 78.06 109 ASN A C 1
ATOM 873 O O . ASN A 1 109 ? 25.993 -14.078 -15.407 1.00 78.06 109 ASN A O 1
ATOM 877 N N . ASP A 1 110 ? 24.487 -13.291 -13.924 1.00 79.38 110 ASP A N 1
ATOM 878 C CA . ASP A 1 110 ? 24.177 -14.559 -13.283 1.00 79.38 110 ASP A CA 1
ATOM 879 C C . ASP A 1 110 ? 22.761 -15.003 -13.669 1.00 79.38 110 ASP A C 1
ATOM 881 O O . ASP A 1 110 ? 21.755 -14.451 -13.238 1.00 79.38 110 ASP A O 1
ATOM 885 N N . ILE A 1 111 ? 22.678 -16.032 -14.509 1.00 73.94 111 ILE A N 1
ATOM 886 C CA . ILE A 1 111 ? 21.404 -16.543 -15.034 1.00 73.94 111 ILE A CA 1
ATOM 887 C C . ILE A 1 111 ? 20.504 -17.078 -13.905 1.00 73.94 111 ILE A C 1
ATOM 889 O O . ILE A 1 111 ? 19.277 -17.072 -14.049 1.00 73.94 111 ILE A O 1
ATOM 893 N N . ASP A 1 112 ? 21.100 -17.488 -12.783 1.00 77.50 112 ASP A N 1
ATOM 894 C CA . ASP A 1 112 ? 20.393 -18.044 -11.631 1.00 77.50 112 ASP A CA 1
ATOM 895 C C . ASP A 1 112 ? 20.010 -16.978 -10.592 1.00 77.50 112 ASP A C 1
ATOM 897 O O . ASP A 1 112 ? 19.345 -17.289 -9.596 1.00 77.50 112 ASP A O 1
ATOM 901 N N . SER A 1 113 ? 20.353 -15.707 -10.825 1.00 75.19 113 SER A N 1
ATOM 902 C CA . SER A 1 113 ? 19.971 -14.628 -9.926 1.00 75.19 113 SER A CA 1
ATOM 903 C C . SER A 1 113 ? 18.445 -14.445 -9.894 1.00 75.19 113 SER A C 1
ATOM 905 O O . SER A 1 113 ? 17.726 -14.443 -10.905 1.00 75.19 113 SER A O 1
ATOM 907 N N . LEU A 1 114 ? 17.915 -14.291 -8.680 1.00 78.38 114 LEU A N 1
ATOM 908 C CA . LEU A 1 114 ? 16.499 -14.004 -8.426 1.00 78.38 114 LEU A CA 1
ATOM 909 C C . LEU A 1 114 ? 16.255 -12.512 -8.176 1.00 78.38 114 LEU A C 1
ATOM 911 O O . LEU A 1 114 ? 15.224 -12.139 -7.619 1.00 78.38 114 LEU A O 1
ATOM 915 N N . ASN A 1 115 ? 17.187 -11.663 -8.609 1.00 83.75 115 ASN A N 1
ATOM 916 C CA . ASN A 1 115 ? 17.131 -10.227 -8.389 1.00 83.75 115 ASN A CA 1
ATOM 917 C C . ASN A 1 115 ? 15.963 -9.611 -9.167 1.00 83.75 115 ASN A C 1
ATOM 919 O O . ASN A 1 115 ? 15.821 -9.767 -10.388 1.00 83.75 115 ASN A O 1
ATOM 923 N N . VAL A 1 116 ? 15.111 -8.883 -8.453 1.00 88.38 116 VAL A N 1
ATOM 924 C CA . VAL A 1 116 ? 13.903 -8.280 -9.009 1.00 88.38 116 VAL A CA 1
ATOM 925 C C . VAL A 1 116 ? 13.811 -6.821 -8.613 1.00 88.38 116 VAL A C 1
ATOM 927 O O . VAL A 1 116 ? 14.042 -6.436 -7.476 1.00 88.38 116 VAL A O 1
ATOM 930 N N . LEU A 1 117 ? 13.411 -5.988 -9.564 1.00 88.94 117 LEU A N 1
ATOM 931 C CA . LEU A 1 117 ? 13.028 -4.621 -9.281 1.00 88.94 117 LEU A CA 1
ATOM 932 C C . LEU A 1 117 ? 11.622 -4.626 -8.685 1.00 88.94 117 LEU A C 1
ATOM 934 O O . LEU A 1 117 ? 10.679 -5.125 -9.303 1.00 88.94 117 LEU A O 1
ATOM 938 N N . THR A 1 118 ? 11.479 -4.044 -7.504 1.00 91.81 118 THR A N 1
ATOM 939 C CA . THR A 1 118 ? 10.211 -3.914 -6.768 1.00 91.81 118 THR A CA 1
ATOM 940 C C . THR A 1 118 ? 9.869 -2.438 -6.567 1.00 91.81 118 THR A C 1
ATOM 942 O O . THR A 1 118 ? 10.681 -1.552 -6.838 1.00 91.81 118 THR A O 1
ATOM 945 N N . SER A 1 119 ? 8.666 -2.140 -6.076 1.00 91.38 119 SER A N 1
ATOM 946 C CA . SER A 1 119 ? 8.287 -0.763 -5.734 1.00 91.38 119 SER A CA 1
ATOM 947 C C . SER A 1 119 ? 9.118 -0.199 -4.576 1.00 91.38 119 SER A C 1
ATOM 949 O O . SER A 1 119 ? 9.444 0.987 -4.587 1.00 91.38 119 SER A O 1
ATOM 951 N N . SER A 1 120 ? 9.513 -1.033 -3.610 1.00 91.31 120 SER A N 1
ATOM 952 C CA . SER A 1 120 ? 10.323 -0.605 -2.464 1.00 91.31 120 SER A CA 1
ATOM 953 C C . SER A 1 120 ? 11.690 -0.044 -2.858 1.00 91.31 120 SER A C 1
ATOM 955 O O . SER A 1 120 ? 12.141 0.924 -2.248 1.00 91.31 120 SER A O 1
ATOM 957 N N . HIS A 1 121 ? 12.297 -0.561 -3.929 1.00 90.88 121 HIS A N 1
ATOM 958 C CA . HIS A 1 121 ? 13.549 -0.028 -4.467 1.00 90.88 121 HIS A CA 1
ATOM 959 C C . HIS A 1 121 ? 13.446 1.459 -4.832 1.00 90.88 121 HIS A C 1
ATOM 961 O O . HIS A 1 121 ? 14.414 2.195 -4.691 1.00 90.88 121 HIS A O 1
ATOM 967 N N . PHE A 1 122 ? 12.272 1.928 -5.264 1.00 90.94 122 PHE A N 1
ATOM 968 C CA . PHE A 1 122 ? 12.053 3.345 -5.558 1.00 90.94 122 PHE A CA 1
ATOM 969 C C . PHE A 1 122 ? 11.746 4.177 -4.311 1.00 90.94 122 PHE A C 1
ATOM 971 O O . PHE A 1 122 ? 12.085 5.355 -4.267 1.00 90.94 122 PHE A O 1
ATOM 978 N N . LEU A 1 123 ? 11.070 3.586 -3.324 1.00 88.00 123 LEU A N 1
ATOM 979 C CA . LEU A 1 123 ? 10.608 4.298 -2.130 1.00 88.00 123 LEU A CA 1
ATOM 980 C C . LEU A 1 123 ? 11.698 4.430 -1.060 1.00 88.00 123 LEU A C 1
ATOM 982 O O . LEU A 1 123 ? 11.792 5.468 -0.411 1.00 88.00 123 LEU A O 1
ATOM 986 N N . VAL A 1 124 ? 12.493 3.376 -0.868 1.00 87.69 124 VAL A N 1
ATOM 987 C CA . VAL A 1 124 ? 13.469 3.240 0.228 1.00 87.69 124 VAL A CA 1
ATOM 988 C C . VAL A 1 124 ? 14.888 3.009 -0.301 1.00 87.69 124 VAL A C 1
ATOM 990 O O . VAL A 1 124 ? 15.853 3.347 0.376 1.00 87.69 124 VAL A O 1
ATOM 993 N N . GLY A 1 125 ? 15.028 2.490 -1.526 1.00 85.56 125 GLY A N 1
ATOM 994 C CA . GLY A 1 125 ? 16.324 2.147 -2.126 1.00 85.56 125 GLY A CA 1
ATOM 995 C C . GLY A 1 125 ? 16.700 0.668 -2.009 1.00 85.56 125 GLY A C 1
ATOM 996 O O . GLY A 1 125 ? 17.710 0.259 -2.572 1.00 85.56 125 GLY A O 1
ATOM 997 N N . GLU A 1 126 ? 15.884 -0.137 -1.325 1.00 81.62 126 GLU A N 1
ATOM 998 C CA . GLU A 1 126 ? 16.121 -1.565 -1.082 1.00 81.62 126 GLU A CA 1
ATOM 999 C C . GLU A 1 126 ? 14.808 -2.370 -1.010 1.00 81.62 126 GLU A C 1
ATOM 1001 O O . GLU A 1 126 ? 13.701 -1.830 -1.135 1.00 81.62 126 GLU A O 1
ATOM 1006 N N . GLU A 1 127 ? 14.914 -3.685 -0.827 1.00 75.06 127 GLU A N 1
ATOM 1007 C CA . GLU A 1 127 ? 13.772 -4.585 -0.646 1.00 75.06 127 GLU A CA 1
ATOM 1008 C C . GLU A 1 127 ? 13.189 -4.475 0.775 1.00 75.06 127 GLU A C 1
ATOM 1010 O O . GLU A 1 127 ? 13.903 -4.613 1.762 1.00 75.06 127 GLU A O 1
ATOM 1015 N N . THR A 1 128 ? 11.876 -4.238 0.905 1.00 71.12 128 THR A N 1
ATOM 1016 C CA . THR A 1 128 ? 11.212 -4.098 2.226 1.00 71.12 128 THR A CA 1
ATOM 1017 C C . THR A 1 128 ? 10.943 -5.440 2.908 1.00 71.12 128 THR A C 1
ATOM 1019 O O . THR A 1 128 ? 10.700 -5.510 4.111 1.00 71.12 128 THR A O 1
ATOM 1022 N N . THR A 1 129 ? 10.942 -6.531 2.152 1.00 67.19 129 THR A N 1
ATOM 1023 C CA . THR A 1 129 ? 10.754 -7.884 2.671 1.00 67.19 129 THR A CA 1
ATOM 1024 C C . THR A 1 129 ? 11.818 -8.748 2.030 1.00 67.19 129 THR A C 1
ATOM 1026 O O . THR A 1 129 ? 11.878 -8.808 0.806 1.00 67.19 129 THR A O 1
ATOM 1029 N N . GLY A 1 130 ? 12.652 -9.392 2.849 1.00 57.31 130 GLY A N 1
ATOM 1030 C CA . GLY A 1 130 ? 13.606 -10.376 2.348 1.00 57.31 130 GLY A CA 1
ATOM 1031 C C . GLY A 1 130 ? 12.894 -11.515 1.602 1.00 57.31 130 GLY A C 1
ATOM 1032 O O . GLY A 1 130 ? 11.671 -11.665 1.729 1.00 57.31 130 GLY A O 1
ATOM 1033 N N . PRO A 1 131 ? 13.633 -12.324 0.824 1.00 55.12 131 PRO A N 1
ATOM 1034 C CA . PRO A 1 131 ? 13.059 -13.457 0.108 1.00 55.12 131 PRO A CA 1
ATOM 1035 C C . PRO A 1 131 ? 12.237 -14.333 1.068 1.00 55.12 131 PRO A C 1
ATOM 1037 O O . PRO A 1 131 ? 12.630 -14.485 2.228 1.00 55.12 131 PRO A O 1
ATOM 1040 N N . PRO A 1 132 ? 11.089 -14.887 0.626 1.00 55.69 132 PRO A N 1
ATOM 1041 C CA . PRO A 1 132 ? 10.263 -15.724 1.484 1.00 55.69 132 PRO A CA 1
ATOM 1042 C C . PRO A 1 132 ? 11.118 -16.858 2.046 1.00 55.69 132 PRO A C 1
ATOM 1044 O O . PRO A 1 132 ? 11.739 -17.602 1.287 1.00 55.69 132 PRO A O 1
ATOM 1047 N N . GLU A 1 133 ? 11.160 -16.968 3.374 1.00 51.09 133 GLU A N 1
ATOM 1048 C CA . GLU A 1 133 ? 11.863 -18.052 4.048 1.00 51.09 133 GLU A CA 1
ATOM 1049 C C . GLU A 1 133 ? 11.282 -19.374 3.537 1.00 51.09 133 GLU A C 1
ATOM 1051 O O . GLU A 1 133 ? 10.069 -19.611 3.605 1.00 51.09 133 GLU A O 1
ATOM 1056 N N . ILE A 1 134 ? 12.135 -20.213 2.946 1.00 54.47 134 ILE A N 1
ATOM 1057 C CA . ILE A 1 134 ? 11.736 -21.547 2.513 1.00 54.47 134 ILE A CA 1
ATOM 1058 C C . ILE A 1 134 ? 11.506 -22.340 3.793 1.00 54.47 134 ILE A C 1
ATOM 1060 O O . ILE A 1 134 ? 12.436 -22.881 4.383 1.00 54.47 134 ILE A O 1
ATOM 1064 N N . VAL A 1 135 ? 10.257 -22.382 4.247 1.00 52.19 135 VAL A N 1
ATOM 1065 C CA . VAL A 1 135 ? 9.862 -23.286 5.321 1.00 52.19 135 VAL A CA 1
ATOM 1066 C C . VAL A 1 135 ? 9.872 -24.687 4.720 1.00 52.19 135 VAL A C 1
ATOM 1068 O O . VAL A 1 135 ? 8.889 -25.115 4.108 1.00 52.19 135 VAL A O 1
ATOM 1071 N N . GLU A 1 136 ? 11.002 -25.388 4.834 1.00 42.28 136 GLU A N 1
ATOM 1072 C CA . GLU A 1 136 ? 11.039 -26.821 4.564 1.00 42.28 136 GLU A CA 1
ATOM 1073 C C . GLU A 1 136 ? 9.994 -27.481 5.467 1.00 42.28 136 GLU A C 1
ATOM 1075 O O . GLU A 1 136 ? 10.073 -27.429 6.697 1.00 42.28 136 GLU A O 1
ATOM 1080 N N . ARG A 1 137 ? 8.941 -28.033 4.855 1.00 47.03 137 ARG A N 1
ATOM 1081 C CA . ARG A 1 137 ? 7.964 -28.835 5.589 1.00 47.03 137 ARG A CA 1
ATOM 1082 C C . ARG A 1 137 ? 8.686 -30.070 6.121 1.00 47.03 137 ARG A C 1
ATOM 1084 O O . ARG A 1 137 ? 9.128 -30.893 5.323 1.00 47.03 137 ARG A O 1
ATOM 1091 N N . ILE A 1 138 ? 8.773 -30.151 7.447 1.00 54.03 138 ILE A N 1
ATOM 1092 C CA . ILE A 1 138 ? 9.164 -31.341 8.215 1.00 54.03 138 ILE A CA 1
ATOM 1093 C C . ILE A 1 138 ? 8.128 -32.449 7.999 1.00 54.03 138 ILE A C 1
ATOM 1095 O O . ILE A 1 138 ? 6.916 -32.117 7.981 1.00 54.03 138 ILE A O 1
#

pLDDT: mean 76.36, std 16.33, range [42.28, 96.25]

Sequence (138 aa):
MSPKDLPDCSLLWEGPQWLSTEEAWPKQSTVKNKRDIGKSVLYIEIECQTIPPLSPHFGGLWEVGVKSVKFHLKRVVGSTNLTFEEFYTLLTQIEAVLNSRPLVRLVDNDIDSLNVLTSSHFLVGEETTGPPEIVERI

Foldseek 3Di:
DFLVPDDPCVVPDVDDPLSVDRVSPPPPPPCVDPVVVVVVVVVPVDDDDDDDPPCCVVVPVVVVVVVQLVVQCCVPCPPHDDDPVRVVVSSVVSVLVQQQDFDAADDDPDPPDPHGDGNCCVVPVDRSDPDPPPPPDD

Radius of gyration: 22.12 Å; chains: 1; bounding box: 55×59×43 Å

Organism: Trichonephila clavipes (NCBI:txid2585209)

Secondary structure (DSSP, 8-state):
--GGGS---TTT----GGGSSTTTS-------SHHHHHHHHTTTT----PPPTT-GGGGHHHHHHHHHHHHHHHHHHTTPPPPHHHHHHHHHHHHHHHHTSEEEE---S-TT---EEEHHHHHTSS-SSPSPP-----